Protein AF-A0A6P4EQQ3-F1 (afdb_monomer_lite)

InterPro domains:
  IPR023247 Dynein-f, intermediate chain IC97/Dnai7-like [PTHR20929] (4-125)

Structure (mmCIF, N/CA/C/O backbone):
data_AF-A0A6P4EQQ3-F1
#
_entry.id   AF-A0A6P4EQQ3-F1
#
loop_
_atom_site.group_PDB
_atom_site.id
_atom_site.type_symbol
_atom_site.label_atom_id
_atom_site.label_alt_id
_atom_site.label_comp_id
_atom_site.label_asym_id
_atom_site.label_entity_id
_atom_site.label_seq_id
_atom_site.pdbx_PDB_ins_code
_atom_site.Cartn_x
_atom_site.Cartn_y
_atom_site.Cartn_z
_atom_site.occupancy
_atom_site.B_iso_or_equiv
_atom_site.auth_seq_id
_atom_site.auth_comp_id
_atom_site.auth_asym_id
_atom_site.auth_atom_id
_atom_site.pdbx_PDB_model_num
ATOM 1 N N . MET A 1 1 ? 20.642 38.351 -2.306 1.00 44.59 1 MET A N 1
ATOM 2 C CA . MET A 1 1 ? 19.481 38.546 -1.403 1.00 44.59 1 MET A CA 1
ATOM 3 C C . MET A 1 1 ? 18.113 38.360 -2.085 1.00 44.59 1 MET A C 1
ATOM 5 O O . MET A 1 1 ? 17.183 37.974 -1.400 1.00 44.59 1 MET A O 1
ATOM 9 N N . LYS A 1 2 ? 17.963 38.552 -3.413 1.00 39.34 2 LYS A N 1
ATOM 10 C CA . LYS A 1 2 ? 16.706 38.240 -4.141 1.00 39.34 2 LYS A CA 1
ATOM 11 C C . LYS A 1 2 ? 16.476 36.742 -4.425 1.00 39.34 2 LYS A C 1
ATOM 13 O O . LYS A 1 2 ? 15.339 36.311 -4.529 1.00 39.34 2 LYS A O 1
ATOM 18 N N . GLN A 1 3 ? 17.539 35.941 -4.502 1.00 42.25 3 GLN A N 1
ATOM 19 C CA . GLN A 1 3 ? 17.451 34.509 -4.833 1.00 42.25 3 GLN A CA 1
ATOM 20 C C . GLN A 1 3 ? 16.919 33.651 -3.670 1.00 42.25 3 GLN A C 1
ATOM 22 O O . GLN A 1 3 ? 16.210 32.677 -3.885 1.00 42.25 3 GLN A O 1
ATOM 27 N N . THR A 1 4 ? 17.179 34.063 -2.427 1.00 43.06 4 THR A N 1
ATOM 28 C CA . THR A 1 4 ? 16.715 33.373 -1.213 1.00 43.06 4 THR A CA 1
ATOM 29 C C . THR A 1 4 ? 15.229 33.599 -0.911 1.00 43.06 4 THR A C 1
ATOM 31 O O . THR A 1 4 ? 14.605 32.749 -0.286 1.00 43.06 4 THR A O 1
ATOM 34 N N . LEU A 1 5 ? 14.648 34.715 -1.370 1.00 46.34 5 LEU A N 1
ATOM 35 C CA . LEU A 1 5 ? 13.217 35.023 -1.223 1.00 46.34 5 LEU A CA 1
ATOM 36 C C . LEU A 1 5 ? 12.342 34.239 -2.214 1.00 46.34 5 LEU A C 1
ATOM 38 O O . LEU A 1 5 ? 11.233 33.841 -1.870 1.00 46.34 5 LEU A O 1
ATOM 42 N N . ASN A 1 6 ? 12.855 33.958 -3.416 1.00 43.59 6 ASN A N 1
ATOM 43 C CA . ASN A 1 6 ? 12.130 33.145 -4.394 1.00 43.59 6 ASN A CA 1
ATOM 44 C C . ASN A 1 6 ? 12.040 31.677 -3.951 1.00 43.59 6 ASN A C 1
ATOM 46 O O . ASN A 1 6 ? 10.986 31.073 -4.103 1.00 43.59 6 ASN A O 1
ATOM 50 N N . ASN A 1 7 ? 13.086 31.127 -3.325 1.00 47.88 7 ASN A N 1
ATOM 51 C CA . ASN A 1 7 ? 13.068 29.743 -2.834 1.00 47.88 7 ASN A CA 1
ATOM 52 C C . ASN A 1 7 ? 12.131 29.534 -1.635 1.00 47.88 7 ASN A C 1
ATOM 54 O O . ASN A 1 7 ? 11.514 28.478 -1.524 1.00 47.88 7 ASN A O 1
ATOM 58 N N . THR A 1 8 ? 11.983 30.520 -0.745 1.00 49.94 8 THR A N 1
ATOM 59 C CA . THR A 1 8 ? 11.060 30.412 0.398 1.00 49.94 8 THR A CA 1
ATOM 60 C C . THR A 1 8 ? 9.600 30.570 -0.011 1.00 49.94 8 THR A C 1
ATOM 62 O O . THR A 1 8 ? 8.748 29.887 0.551 1.00 49.94 8 THR A O 1
ATOM 65 N N . ALA A 1 9 ? 9.301 31.406 -1.010 1.00 52.91 9 ALA A N 1
ATOM 66 C CA . ALA A 1 9 ? 7.968 31.470 -1.602 1.00 52.91 9 ALA A CA 1
ATOM 67 C C . ALA A 1 9 ? 7.631 30.166 -2.341 1.00 52.91 9 ALA A C 1
ATOM 69 O O . ALA A 1 9 ? 6.586 29.580 -2.082 1.00 52.91 9 ALA A O 1
ATOM 70 N N . HIS A 1 10 ? 8.541 29.661 -3.181 1.00 50.78 10 HIS A N 1
ATOM 71 C CA . HIS A 1 10 ? 8.327 28.427 -3.944 1.00 50.78 10 HIS A CA 1
ATOM 72 C C . HIS A 1 10 ? 8.104 27.207 -3.036 1.00 50.78 10 HIS A C 1
ATOM 74 O O . HIS A 1 10 ? 7.209 26.412 -3.300 1.00 50.78 10 HIS A O 1
ATOM 80 N N . CYS A 1 11 ? 8.860 27.101 -1.937 1.00 50.88 11 CYS A N 1
ATOM 81 C CA . CYS A 1 11 ? 8.696 26.051 -0.928 1.00 50.88 11 CYS A CA 1
ATOM 82 C C . CYS A 1 11 ? 7.345 26.150 -0.190 1.00 50.88 11 CYS A C 1
ATOM 84 O O . CYS A 1 11 ? 6.694 25.134 0.025 1.00 50.88 11 CYS A O 1
ATOM 86 N N . ARG A 1 12 ? 6.870 27.369 0.121 1.00 54.94 12 ARG A N 1
ATOM 87 C CA . ARG A 1 12 ? 5.548 27.585 0.743 1.00 54.94 12 ARG A CA 1
ATOM 88 C C . ARG A 1 12 ? 4.382 27.212 -0.177 1.00 54.94 12 ARG A C 1
ATOM 90 O O . ARG A 1 12 ? 3.416 26.623 0.299 1.00 54.94 12 ARG 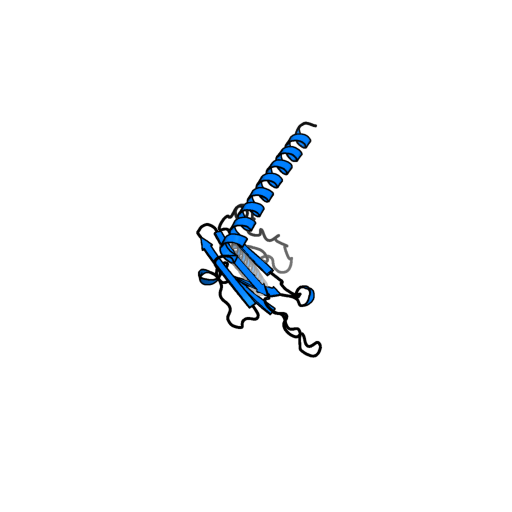A O 1
ATOM 97 N N . PHE A 1 13 ? 4.482 27.519 -1.472 1.00 60.84 13 PHE A N 1
ATOM 98 C CA . PHE A 1 13 ? 3.465 27.128 -2.455 1.00 60.84 13 PHE A CA 1
ATOM 99 C C . PHE A 1 13 ? 3.355 25.607 -2.591 1.00 60.84 13 PHE A C 1
ATOM 101 O O . PHE A 1 13 ? 2.248 25.083 -2.639 1.00 60.84 13 PHE A O 1
ATOM 108 N N . PHE A 1 14 ? 4.480 24.885 -2.606 1.00 67.31 14 PHE A N 1
ATOM 109 C CA . PHE A 1 14 ? 4.443 23.422 -2.670 1.00 67.31 14 PHE A CA 1
ATOM 110 C C . PHE A 1 14 ? 3.792 22.802 -1.430 1.00 67.31 14 PHE A C 1
ATOM 112 O O . PHE A 1 14 ? 2.951 21.923 -1.584 1.00 67.31 14 PHE A O 1
ATOM 119 N N . THR A 1 15 ? 4.068 23.318 -0.228 1.00 79.00 15 THR A N 1
ATOM 120 C CA . THR A 1 15 ? 3.415 22.820 0.995 1.00 79.00 15 THR A CA 1
ATOM 121 C C . THR A 1 15 ? 1.903 23.058 1.032 1.00 79.00 15 THR A C 1
ATOM 123 O O . THR A 1 15 ? 1.177 22.243 1.588 1.00 79.00 15 THR A O 1
ATOM 126 N N . GLU A 1 16 ? 1.403 24.156 0.456 1.00 83.56 16 GLU A N 1
ATOM 127 C CA . GLU A 1 16 ? -0.044 24.422 0.400 1.00 83.56 16 GLU A CA 1
ATOM 128 C C . GLU A 1 16 ? -0.757 23.415 -0.512 1.00 83.56 16 GLU A C 1
ATOM 130 O O . GLU A 1 16 ? -1.769 22.833 -0.125 1.00 83.56 16 GLU A O 1
ATOM 135 N N . VAL A 1 17 ? -0.170 23.139 -1.679 1.00 84.00 17 VAL A N 1
ATOM 136 C CA . VAL A 1 17 ? -0.687 22.144 -2.628 1.00 84.00 17 VAL A CA 1
ATOM 137 C C . VAL A 1 17 ? -0.619 20.728 -2.045 1.00 84.00 17 VAL A C 1
ATOM 139 O O . VAL A 1 17 ? -1.563 19.960 -2.196 1.00 84.00 17 VAL A O 1
ATOM 142 N N . GLU A 1 18 ? 0.463 20.372 -1.349 1.00 83.69 18 GLU A N 1
ATOM 143 C CA . GLU A 1 18 ? 0.588 19.074 -0.670 1.00 83.69 18 GLU A CA 1
ATOM 144 C C . GLU A 1 18 ? -0.512 18.861 0.379 1.00 83.69 18 GLU A C 1
ATOM 146 O O . GLU A 1 18 ? -1.107 17.783 0.436 1.00 83.69 18 GLU A O 1
ATOM 151 N N . LEU A 1 19 ? -0.817 19.891 1.175 1.00 89.56 19 LEU A N 1
ATOM 152 C CA . LEU A 1 19 ? -1.888 19.837 2.171 1.00 89.56 19 LEU A CA 1
ATOM 153 C C . LEU A 1 19 ? -3.267 19.696 1.523 1.00 89.56 19 LEU A C 1
ATOM 155 O O . LEU A 1 19 ? -4.076 18.895 1.988 1.00 89.56 19 LEU A O 1
ATOM 159 N N . GLU A 1 20 ? -3.529 20.429 0.439 1.00 89.56 20 GLU A N 1
ATOM 160 C CA . GLU A 1 20 ? -4.787 20.316 -0.306 1.00 89.56 20 GLU A CA 1
ATOM 161 C C . GLU A 1 20 ? -4.966 18.904 -0.888 1.00 89.56 20 GLU A C 1
ATOM 163 O O . GLU A 1 20 ? -6.044 18.311 -0.793 1.00 89.56 20 GLU A O 1
ATOM 168 N N . ILE A 1 21 ? -3.894 18.331 -1.444 1.00 86.81 21 ILE A N 1
ATOM 169 C CA . ILE A 1 21 ? -3.890 16.961 -1.966 1.00 86.81 21 ILE A CA 1
ATOM 170 C C . ILE A 1 21 ? -4.172 15.950 -0.847 1.00 86.81 21 ILE A C 1
ATOM 172 O O . ILE A 1 21 ? -5.013 15.063 -1.030 1.00 86.81 21 ILE A O 1
ATOM 176 N N . ASP A 1 22 ? -3.522 16.073 0.313 1.00 88.88 22 ASP A N 1
ATOM 177 C CA . ASP A 1 22 ? -3.774 15.162 1.435 1.00 88.88 22 ASP A CA 1
ATOM 178 C C . ASP A 1 22 ? -5.209 15.297 1.967 1.00 88.88 22 ASP A C 1
ATOM 180 O O . ASP A 1 22 ? -5.882 14.291 2.203 1.00 88.88 22 ASP A O 1
ATOM 184 N N . GLU A 1 23 ? -5.744 16.516 2.076 1.00 92.25 23 GLU A N 1
ATOM 185 C CA . GLU A 1 23 ? -7.132 16.740 2.493 1.00 92.25 23 GLU A CA 1
ATOM 186 C C . GLU A 1 23 ? -8.136 16.111 1.510 1.00 92.25 23 GLU A C 1
ATOM 188 O O . GLU A 1 23 ? -9.107 15.461 1.924 1.00 92.25 23 GLU A O 1
ATOM 193 N N . LEU A 1 24 ? -7.879 16.223 0.202 1.00 90.38 24 LEU A N 1
ATOM 194 C CA . LEU A 1 24 ? -8.680 15.575 -0.837 1.00 90.38 24 LEU A CA 1
ATOM 195 C C . LEU A 1 24 ? -8.665 14.050 -0.698 1.00 90.38 24 LEU A C 1
ATOM 197 O O . LEU A 1 24 ? -9.738 13.430 -0.711 1.00 90.38 24 LEU A O 1
ATOM 201 N N . PHE A 1 25 ? -7.489 13.442 -0.524 1.00 90.00 25 PHE A N 1
ATOM 202 C CA . PHE A 1 25 ? -7.378 11.998 -0.319 1.00 90.00 25 PHE A CA 1
ATOM 203 C C . PHE A 1 25 ? -8.032 11.552 0.984 1.00 90.00 25 PHE A C 1
ATOM 205 O O . PHE A 1 25 ? -8.757 10.561 0.981 1.00 90.00 25 PHE A O 1
ATOM 212 N N . ASN A 1 26 ? -7.889 12.308 2.071 1.00 91.00 26 ASN A N 1
ATOM 213 C CA . ASN A 1 26 ? -8.565 12.025 3.335 1.00 91.00 26 ASN A CA 1
ATOM 214 C C . ASN A 1 26 ? -10.090 12.036 3.165 1.00 91.00 26 ASN A C 1
ATOM 216 O O . ASN A 1 26 ? -10.780 11.106 3.592 1.00 91.00 26 ASN A O 1
ATOM 220 N N . ARG A 1 27 ? -10.643 13.029 2.460 1.00 92.19 27 ARG A N 1
ATOM 221 C CA . ARG A 1 27 ? -12.085 13.082 2.174 1.00 92.19 27 ARG A CA 1
ATOM 222 C C . ARG A 1 27 ? -12.557 11.891 1.337 1.00 92.19 27 ARG A C 1
ATOM 224 O O . ARG A 1 27 ? -13.652 11.370 1.567 1.00 92.19 27 ARG A O 1
ATOM 231 N N . LEU A 1 28 ? -11.754 11.466 0.362 1.00 89.38 28 LEU A N 1
ATOM 232 C CA . LEU A 1 28 ? -12.035 10.291 -0.465 1.00 89.38 28 LEU A CA 1
ATOM 233 C C . LEU A 1 28 ? -11.967 8.998 0.350 1.00 89.38 28 LEU A C 1
ATOM 235 O O . LEU A 1 28 ? -12.889 8.191 0.259 1.00 89.38 28 LEU A O 1
ATOM 239 N N . THR A 1 29 ? -10.952 8.845 1.201 1.00 90.19 29 THR A N 1
ATOM 240 C CA . THR A 1 29 ? -10.813 7.743 2.158 1.00 90.19 29 THR A CA 1
ATOM 241 C C . THR A 1 29 ? -12.093 7.577 2.976 1.00 90.19 29 THR A C 1
ATOM 243 O O . THR A 1 29 ? -12.704 6.512 2.935 1.00 90.19 29 THR A O 1
ATOM 246 N N . TYR A 1 30 ? -12.591 8.635 3.624 1.00 90.69 30 TYR A N 1
ATOM 247 C CA . TYR A 1 30 ? -13.835 8.549 4.401 1.00 90.69 30 TYR A CA 1
ATOM 248 C C . TYR A 1 30 ? -15.059 8.180 3.557 1.00 90.69 30 TYR A C 1
ATOM 250 O O . TYR A 1 30 ? -15.949 7.467 4.024 1.00 90.69 30 TYR A O 1
ATOM 258 N N . ARG A 1 31 ? -15.125 8.645 2.305 1.00 90.19 31 ARG A N 1
ATOM 259 C CA . ARG A 1 31 ? -16.223 8.297 1.396 1.00 90.19 31 ARG A CA 1
ATOM 260 C C . ARG A 1 31 ? -16.197 6.813 1.030 1.00 90.19 31 ARG A C 1
ATOM 262 O O . ARG A 1 31 ? -17.250 6.182 1.070 1.00 90.19 31 ARG A O 1
ATOM 269 N N . VAL A 1 32 ? -15.023 6.270 0.709 1.00 87.88 32 VAL A N 1
ATOM 270 C CA . VAL A 1 32 ? -14.845 4.846 0.387 1.00 87.88 32 VAL A CA 1
ATOM 271 C C . VAL A 1 32 ? -15.121 3.983 1.617 1.00 87.88 32 VAL A C 1
ATOM 273 O O . VAL A 1 32 ? -15.902 3.039 1.526 1.00 87.88 32 VAL A O 1
ATOM 276 N N . LEU A 1 33 ? -14.600 4.366 2.788 1.00 86.81 33 LEU A N 1
ATOM 277 C CA . LEU A 1 33 ? -14.866 3.676 4.054 1.00 86.81 33 LEU A CA 1
ATOM 278 C C . LEU A 1 33 ? -16.354 3.647 4.412 1.00 86.81 33 LEU A C 1
ATOM 280 O O . LEU A 1 33 ? -16.818 2.669 4.983 1.00 86.81 33 LEU A O 1
ATOM 284 N N . LYS A 1 34 ? -17.127 4.686 4.071 1.00 86.50 34 LYS A N 1
ATOM 285 C CA . LYS A 1 34 ? -18.583 4.701 4.288 1.00 86.50 34 LYS A CA 1
ATOM 286 C C . LYS A 1 34 ? -19.327 3.737 3.356 1.00 86.50 34 LYS A C 1
ATOM 288 O O . LYS A 1 34 ? -20.409 3.266 3.695 1.00 86.50 34 LYS A O 1
ATOM 293 N N . MET A 1 35 ? -18.770 3.441 2.186 1.00 85.50 35 MET A N 1
ATOM 294 C CA . MET A 1 35 ? -19.364 2.570 1.169 1.00 85.50 35 MET A CA 1
ATOM 295 C C . MET A 1 35 ? -18.893 1.114 1.326 1.00 85.50 35 MET A C 1
ATOM 297 O O . MET A 1 35 ? -18.526 0.460 0.349 1.00 85.50 35 MET A O 1
ATOM 301 N N . GLN A 1 36 ? -18.923 0.600 2.564 1.00 79.62 36 GLN A N 1
ATOM 302 C CA . GLN A 1 36 ? -18.410 -0.736 2.901 1.00 79.62 36 GLN A CA 1
ATOM 303 C C . GLN A 1 36 ? -19.032 -1.832 2.031 1.00 79.62 36 GLN A C 1
ATOM 305 O O . GLN A 1 36 ? -18.313 -2.637 1.463 1.00 79.62 36 GLN A O 1
ATOM 310 N N . ASN A 1 37 ? -20.347 -1.798 1.820 1.00 74.19 37 ASN A N 1
ATOM 311 C CA . ASN A 1 37 ? -21.058 -2.825 1.048 1.00 74.19 37 ASN A CA 1
ATOM 312 C C . ASN A 1 37 ? -20.620 -2.950 -0.423 1.00 74.19 37 ASN A C 1
ATOM 314 O O . ASN A 1 37 ? -21.009 -3.909 -1.081 1.00 74.19 37 ASN A O 1
ATOM 318 N N . THR A 1 38 ? -19.898 -1.967 -0.967 1.00 77.25 38 THR A N 1
ATOM 319 C CA . THR A 1 38 ? -19.495 -1.947 -2.381 1.00 77.25 38 THR A CA 1
ATOM 320 C C . THR A 1 38 ? -17.995 -2.126 -2.560 1.00 77.25 38 THR A C 1
ATOM 322 O O . THR A 1 38 ? -17.583 -2.772 -3.517 1.00 77.25 38 THR A O 1
ATOM 325 N N . TYR A 1 39 ? -17.186 -1.548 -1.669 1.00 80.44 39 TYR A N 1
ATOM 326 C CA . TYR A 1 39 ? -15.732 -1.506 -1.840 1.00 80.44 39 TYR A CA 1
ATOM 327 C C . TYR A 1 39 ? -14.961 -2.320 -0.804 1.00 80.44 39 TYR A C 1
ATOM 329 O O . TYR A 1 39 ? -13.751 -2.441 -0.959 1.00 80.44 39 TYR A O 1
ATOM 337 N N . MET A 1 40 ? -15.619 -2.830 0.244 1.00 84.88 40 MET A N 1
ATOM 338 C CA . MET A 1 40 ? -14.972 -3.618 1.291 1.00 84.88 40 MET A CA 1
ATOM 339 C C . MET A 1 40 ? -15.011 -5.104 0.956 1.00 84.88 40 MET A C 1
ATOM 341 O O . MET A 1 40 ? -16.075 -5.661 0.696 1.00 84.88 40 MET A O 1
ATOM 345 N N . ASP A 1 41 ? -13.852 -5.731 1.058 1.00 84.12 41 ASP A N 1
ATOM 346 C CA . ASP A 1 41 ? -13.671 -7.173 1.048 1.00 84.12 41 ASP A CA 1
ATOM 347 C C . ASP A 1 41 ? -13.123 -7.603 2.418 1.00 84.12 41 ASP A C 1
ATOM 349 O O . ASP A 1 41 ? -12.303 -6.907 3.026 1.00 84.12 41 ASP A O 1
ATOM 353 N N . SER A 1 42 ? -13.616 -8.717 2.948 1.00 82.38 42 SER A N 1
ATOM 354 C CA . SER A 1 42 ? -13.154 -9.274 4.221 1.00 82.38 42 SER A CA 1
ATOM 355 C C . SER A 1 42 ? -13.342 -10.781 4.194 1.00 82.38 42 SER A C 1
ATOM 357 O O . SER A 1 42 ? -14.467 -11.273 4.255 1.00 82.38 42 SER A O 1
ATOM 359 N N . GLU A 1 43 ? -12.233 -11.509 4.094 1.00 69.75 43 GLU A N 1
ATOM 360 C CA . GLU A 1 43 ? -12.256 -12.972 3.986 1.00 69.75 43 GLU A CA 1
ATOM 361 C C . GLU A 1 43 ? -12.488 -13.636 5.354 1.00 69.75 43 GLU A C 1
ATOM 363 O O . GLU A 1 43 ? -13.315 -14.534 5.480 1.00 69.75 43 GLU A O 1
ATOM 368 N N . ASP A 1 44 ? -11.828 -13.132 6.402 1.00 69.69 44 ASP A N 1
ATOM 369 C CA . ASP A 1 44 ? -11.758 -13.792 7.715 1.00 69.69 44 ASP A CA 1
ATOM 370 C C . ASP A 1 44 ? -12.349 -12.968 8.875 1.00 69.69 44 ASP A C 1
ATOM 372 O O . ASP A 1 44 ? -12.225 -13.348 10.043 1.00 69.69 44 ASP A O 1
ATOM 376 N N . GLY A 1 45 ? -12.907 -11.780 8.608 1.00 69.44 45 GLY A N 1
ATOM 377 C CA . GLY A 1 45 ? -13.393 -10.847 9.641 1.00 69.44 45 GLY A CA 1
ATOM 378 C C . GLY A 1 45 ? -12.304 -10.265 10.562 1.00 69.44 45 GLY A C 1
ATOM 379 O O . GLY A 1 45 ? -12.586 -9.403 11.392 1.00 69.44 45 GLY A O 1
ATOM 380 N N . LYS A 1 46 ? -11.049 -10.710 10.418 1.00 78.56 46 LYS A N 1
ATOM 381 C CA . LYS A 1 46 ? -9.860 -10.170 11.101 1.00 78.56 46 LYS A CA 1
ATOM 382 C C . LYS A 1 46 ? -9.312 -8.936 10.395 1.00 78.56 46 LYS A C 1
ATOM 384 O O . LYS A 1 46 ? -8.810 -8.022 11.041 1.00 78.56 46 LYS A O 1
ATOM 389 N N . VAL A 1 47 ? -9.411 -8.936 9.071 1.00 85.00 47 VAL A N 1
ATOM 390 C CA . VAL A 1 47 ? -8.864 -7.926 8.172 1.00 85.00 47 VAL A CA 1
ATOM 391 C C . VAL A 1 47 ? -9.975 -7.464 7.242 1.00 85.00 47 VAL A C 1
ATOM 393 O O . VAL A 1 47 ? -10.799 -8.271 6.806 1.00 85.00 47 VAL A O 1
ATOM 396 N N . ALA A 1 48 ? -9.994 -6.173 6.945 1.00 88.25 48 ALA A N 1
ATOM 397 C CA . ALA A 1 48 ? -10.810 -5.597 5.893 1.00 88.25 48 ALA A CA 1
ATOM 398 C C . ALA A 1 48 ? -9.916 -4.856 4.904 1.00 88.25 48 ALA A C 1
ATOM 400 O O . ALA A 1 48 ? -9.023 -4.107 5.304 1.00 88.25 48 ALA A O 1
ATOM 401 N N . THR A 1 49 ? -10.194 -5.043 3.620 1.00 89.38 49 THR A N 1
ATOM 402 C CA . THR A 1 49 ? -9.524 -4.331 2.538 1.00 89.38 49 THR A CA 1
ATOM 403 C C . THR A 1 49 ? -10.564 -3.529 1.774 1.00 89.38 49 THR A C 1
ATOM 405 O O . THR A 1 49 ? -11.638 -4.034 1.461 1.00 89.38 49 THR A O 1
ATOM 408 N N . TRP A 1 50 ? -10.263 -2.270 1.477 1.00 91.44 50 TRP A N 1
ATOM 409 C CA . TRP A 1 50 ? -11.084 -1.417 0.629 1.00 91.44 50 TRP A CA 1
ATOM 410 C C . TRP A 1 50 ? -10.309 -1.046 -0.617 1.00 91.44 50 TRP A C 1
ATOM 412 O O . TRP A 1 50 ? -9.231 -0.469 -0.505 1.00 91.44 50 TRP A O 1
ATOM 422 N N . SER A 1 51 ? -10.885 -1.302 -1.785 1.00 89.94 51 SER A N 1
ATOM 423 C CA . SER A 1 51 ? -10.225 -1.046 -3.064 1.00 89.94 51 SER A CA 1
ATOM 424 C C . SER A 1 51 ? -11.038 -0.089 -3.917 1.00 89.94 51 SER A C 1
ATOM 426 O O . SER A 1 51 ? -12.233 -0.285 -4.134 1.00 89.94 51 SER A O 1
ATOM 428 N N . TYR A 1 52 ? -10.387 0.952 -4.428 1.00 90.31 52 TYR A N 1
ATOM 429 C CA . TYR A 1 52 ? -10.988 1.922 -5.331 1.00 90.31 52 TYR A CA 1
ATOM 430 C C . TYR A 1 52 ? -10.042 2.231 -6.492 1.00 90.31 52 TYR A C 1
ATOM 432 O O . TYR A 1 52 ? -8.889 2.606 -6.297 1.00 90.31 52 TYR A O 1
ATOM 440 N N . LYS A 1 53 ? -10.549 2.109 -7.720 1.00 88.38 53 LYS A N 1
ATOM 441 C CA . LYS A 1 53 ? -9.770 2.273 -8.952 1.00 88.38 53 LYS A CA 1
ATOM 442 C C . LYS A 1 53 ? -10.434 3.305 -9.856 1.00 88.38 53 LYS A C 1
ATOM 444 O O . LYS A 1 53 ? -11.591 3.134 -10.238 1.00 88.38 53 LYS A O 1
ATOM 449 N N . CYS A 1 54 ? -9.715 4.368 -10.211 1.00 84.44 54 CYS A N 1
ATOM 450 C CA . CYS A 1 54 ? -10.205 5.414 -11.106 1.00 84.44 54 CYS A CA 1
ATOM 451 C C . CYS A 1 54 ? -9.041 6.095 -11.830 1.00 84.44 54 CYS A C 1
ATOM 453 O O . CYS A 1 54 ? -8.360 6.920 -11.240 1.00 84.44 54 CYS A O 1
ATOM 455 N N . LYS A 1 55 ? -8.855 5.861 -13.132 1.00 82.88 55 LYS A N 1
ATOM 456 C CA . LYS A 1 55 ? -7.777 6.524 -13.894 1.00 82.88 55 LYS A CA 1
ATOM 457 C C . LYS A 1 55 ? -7.844 8.054 -13.715 1.00 82.88 55 LYS A C 1
ATOM 459 O O . LYS A 1 55 ? -8.919 8.614 -13.952 1.00 82.88 55 LYS A O 1
ATOM 464 N N . PRO A 1 56 ? -6.760 8.736 -13.291 1.00 85.00 56 PRO A N 1
ATOM 465 C CA . PRO A 1 56 ? -5.346 8.313 -13.301 1.00 85.00 56 PRO A CA 1
ATOM 466 C C . PRO A 1 56 ? -4.774 7.793 -11.959 1.00 85.00 56 PRO A C 1
ATOM 468 O O . PRO A 1 56 ? -3.564 7.854 -11.748 1.00 85.00 56 PRO A O 1
ATOM 471 N N . TRP A 1 57 ? -5.606 7.384 -10.998 1.00 87.00 57 TRP A N 1
ATOM 472 C CA . TRP A 1 57 ? -5.143 6.968 -9.672 1.00 87.00 57 TRP A CA 1
ATOM 473 C C . TRP A 1 57 ? -5.921 5.788 -9.082 1.00 87.00 57 TRP A C 1
ATOM 475 O O . TRP A 1 57 ? -7.068 5.484 -9.413 1.00 87.00 57 TRP A O 1
ATOM 485 N N . GLU A 1 58 ? -5.273 5.100 -8.160 1.00 91.31 58 GLU A N 1
ATOM 486 C CA . GLU A 1 58 ? -5.783 3.900 -7.519 1.00 91.31 58 GLU A CA 1
ATOM 487 C C . GLU A 1 58 ? -5.497 4.006 -6.029 1.00 91.31 58 GLU A C 1
ATOM 489 O O . GLU A 1 58 ? -4.462 4.523 -5.611 1.00 91.31 58 GLU A O 1
ATOM 494 N N . MET A 1 59 ? -6.452 3.579 -5.214 1.00 91.81 59 MET A N 1
ATOM 495 C CA . MET A 1 59 ? -6.355 3.659 -3.769 1.00 91.81 59 MET A CA 1
ATOM 496 C C . MET A 1 59 ? -6.810 2.344 -3.173 1.00 91.81 59 MET A C 1
ATOM 498 O O . MET A 1 59 ? -7.938 1.909 -3.405 1.00 91.81 59 MET A O 1
ATOM 502 N N . ASP A 1 60 ? -5.957 1.774 -2.337 1.00 92.00 60 ASP A N 1
ATOM 503 C CA . ASP A 1 60 ? -6.332 0.675 -1.472 1.00 92.00 60 ASP A CA 1
ATOM 504 C C . ASP A 1 60 ? -6.141 1.057 -0.013 1.00 92.00 60 ASP A C 1
ATOM 506 O O . ASP A 1 60 ? -5.257 1.830 0.364 1.00 92.00 60 ASP A O 1
ATOM 510 N N . MET A 1 61 ? -6.978 0.484 0.832 1.00 91.50 61 MET A N 1
ATOM 511 C CA . MET A 1 61 ? -6.864 0.590 2.271 1.00 91.50 61 MET A CA 1
ATOM 512 C C . MET A 1 61 ? -6.937 -0.804 2.848 1.00 91.50 61 MET A C 1
ATOM 514 O O . MET A 1 61 ? -7.734 -1.623 2.412 1.00 91.50 61 MET A O 1
ATOM 518 N N . TRP A 1 62 ? -6.120 -1.052 3.849 1.00 90.81 62 TRP A N 1
ATOM 519 C CA . TRP A 1 62 ? -6.056 -2.309 4.559 1.00 90.81 62 TRP A CA 1
ATOM 520 C C . TRP A 1 62 ? -6.202 -1.998 6.039 1.00 90.81 62 TRP A C 1
ATOM 522 O O . TRP A 1 62 ? -5.541 -1.093 6.545 1.00 90.81 62 TRP A O 1
ATOM 532 N N . GLY A 1 63 ? -7.098 -2.688 6.728 1.00 88.44 63 GLY A N 1
ATOM 533 C CA . GLY A 1 63 ? -7.411 -2.433 8.124 1.00 88.44 63 GLY A CA 1
ATOM 534 C C . GLY A 1 63 ? -7.459 -3.716 8.929 1.00 88.44 63 GLY A C 1
ATOM 535 O O . GLY A 1 63 ? -8.117 -4.680 8.540 1.00 88.44 63 GLY A O 1
ATOM 536 N N . LEU A 1 64 ? -6.809 -3.699 10.088 1.00 86.19 64 LEU A N 1
ATOM 537 C CA . LEU A 1 64 ? -6.901 -4.760 11.075 1.00 86.19 64 LEU A CA 1
ATOM 538 C C . LEU A 1 64 ? -8.116 -4.507 11.978 1.00 86.19 64 LEU A C 1
ATOM 540 O O . LEU A 1 64 ? -8.103 -3.597 12.806 1.00 86.19 64 LEU A O 1
ATOM 544 N N . LEU A 1 65 ? -9.171 -5.306 11.806 1.00 79.75 65 LEU A N 1
ATOM 545 C CA . LEU A 1 65 ? -10.416 -5.196 12.574 1.00 79.75 65 LEU A CA 1
ATOM 546 C C . LEU A 1 65 ? -10.294 -5.811 13.967 1.00 79.75 65 LEU A C 1
ATOM 548 O O . LEU A 1 65 ? -10.922 -5.339 14.912 1.00 79.75 65 LEU A O 1
ATOM 552 N N . ASN A 1 66 ? -9.506 -6.879 14.089 1.00 73.25 66 ASN A N 1
ATOM 553 C CA . ASN A 1 66 ? -9.295 -7.566 15.352 1.00 73.25 66 ASN A CA 1
ATOM 554 C C . ASN A 1 66 ? -7.829 -7.966 15.503 1.00 73.25 66 ASN A C 1
ATOM 556 O O . ASN A 1 66 ? -7.189 -8.395 14.541 1.00 73.25 66 ASN A O 1
ATOM 560 N N . VAL A 1 67 ? -7.303 -7.840 16.718 1.00 64.56 67 VAL A N 1
ATOM 561 C CA . VAL A 1 67 ? -5.906 -8.160 17.005 1.00 64.56 67 VAL A CA 1
ATOM 562 C C . VAL A 1 67 ? -5.738 -9.678 16.943 1.00 64.56 67 VAL A C 1
ATOM 564 O O . VAL A 1 67 ? -6.419 -10.400 17.678 1.00 64.56 67 VAL A O 1
ATOM 567 N N . PRO A 1 68 ? -4.849 -10.208 16.092 1.00 62.62 68 PRO A N 1
ATOM 568 C CA . PRO A 1 68 ? -4.522 -11.621 16.140 1.00 62.62 68 PRO A CA 1
ATOM 569 C C . PRO A 1 68 ? -3.834 -11.916 17.477 1.00 62.62 68 PRO A C 1
ATOM 571 O O . PRO A 1 68 ? -2.955 -11.173 17.904 1.00 62.62 68 PRO A O 1
ATOM 574 N N . ILE A 1 69 ? -4.207 -13.012 18.140 1.00 64.12 69 ILE A N 1
ATOM 575 C CA . ILE A 1 69 ? -3.494 -13.478 19.336 1.00 64.12 69 ILE A CA 1
ATOM 576 C C . ILE A 1 69 ? -2.046 -13.780 18.926 1.00 64.12 69 ILE A C 1
ATOM 578 O O . ILE A 1 69 ? -1.799 -14.671 18.112 1.00 64.12 69 ILE A O 1
ATOM 582 N N . ILE A 1 70 ? -1.096 -13.011 19.460 1.00 64.69 70 ILE A N 1
ATOM 583 C CA . ILE A 1 70 ? 0.327 -13.147 19.142 1.00 64.69 70 ILE A CA 1
ATOM 584 C C . ILE A 1 70 ? 0.939 -14.160 20.108 1.00 64.69 70 ILE A C 1
ATOM 586 O O . ILE A 1 70 ? 1.022 -13.912 21.307 1.00 64.69 70 ILE A O 1
ATOM 590 N N . PHE A 1 71 ? 1.402 -15.290 19.582 1.00 64.38 71 PHE A N 1
ATOM 591 C CA . PHE A 1 71 ? 2.202 -16.244 20.345 1.00 64.38 71 PHE A CA 1
ATOM 592 C C . PHE A 1 71 ? 3.687 -15.917 20.172 1.00 64.38 71 PHE A C 1
ATOM 594 O O . PHE A 1 71 ? 4.191 -15.845 19.049 1.00 64.38 71 PHE A O 1
ATOM 601 N N . GLU A 1 72 ? 4.398 -15.706 21.278 1.00 63.97 72 GLU A N 1
ATOM 602 C CA . GLU A 1 72 ? 5.834 -15.390 21.267 1.00 63.97 72 GLU A CA 1
ATOM 603 C C . GLU A 1 72 ? 6.704 -16.593 20.871 1.00 63.97 72 GLU A C 1
ATOM 605 O O . GLU A 1 72 ? 7.838 -16.416 20.437 1.00 63.97 72 GLU A O 1
ATOM 610 N N . GLN A 1 73 ? 6.168 -17.812 20.990 1.00 66.44 73 GLN A N 1
ATOM 611 C CA . GLN A 1 73 ? 6.877 -19.071 20.740 1.00 66.44 73 GLN A CA 1
ATOM 612 C C . GLN A 1 73 ? 6.818 -19.543 19.275 1.00 66.44 73 GLN A C 1
ATOM 614 O O . GLN A 1 73 ? 7.435 -20.551 18.940 1.00 66.44 73 GLN A O 1
ATOM 619 N N . LEU A 1 74 ? 6.068 -18.852 18.411 1.00 59.34 74 LEU A N 1
ATOM 620 C CA . LEU A 1 74 ? 5.958 -19.146 16.979 1.00 59.34 74 LEU A CA 1
ATOM 621 C C . LEU A 1 74 ? 6.866 -18.205 16.172 1.00 59.34 74 LEU A C 1
ATOM 623 O O . LEU A 1 74 ? 6.971 -17.013 16.489 1.00 59.34 74 LEU A O 1
ATOM 627 N N . GLU A 1 75 ? 7.507 -18.740 15.124 1.00 59.41 75 GLU A N 1
ATOM 628 C CA . GLU A 1 75 ? 8.285 -17.945 14.164 1.00 59.41 75 GLU A CA 1
ATOM 629 C C . GLU A 1 75 ? 7.460 -16.749 13.686 1.00 59.41 75 GLU A C 1
ATOM 631 O O . GLU A 1 75 ? 6.256 -16.866 13.470 1.00 59.41 75 GLU A O 1
ATOM 636 N N . LEU A 1 76 ? 8.114 -15.585 13.624 1.00 56.34 76 LEU A N 1
ATOM 637 C CA . LEU A 1 76 ? 7.518 -14.256 13.499 1.00 56.34 76 LEU A CA 1
ATOM 638 C C . LEU A 1 76 ? 6.242 -14.241 12.625 1.00 56.34 76 LEU A C 1
ATOM 640 O O . LEU A 1 76 ? 6.383 -14.242 11.406 1.00 56.34 76 LEU A O 1
ATOM 644 N N . PRO A 1 77 ? 5.012 -14.140 13.185 1.00 60.06 77 PRO A N 1
ATOM 645 C CA . PRO A 1 77 ? 3.848 -13.807 12.379 1.00 60.06 77 PRO A CA 1
ATOM 646 C C . PRO A 1 77 ? 4.046 -12.417 11.781 1.00 60.06 77 PRO A C 1
ATOM 648 O O . PRO A 1 77 ? 3.898 -11.402 12.463 1.00 60.06 77 PRO A O 1
ATOM 651 N N . VAL A 1 78 ? 4.451 -12.397 10.516 1.00 67.38 78 VAL A N 1
ATOM 652 C CA . VAL A 1 78 ? 4.411 -11.234 9.639 1.00 67.38 78 VAL A CA 1
ATOM 653 C C . VAL A 1 78 ? 3.070 -11.310 8.934 1.00 67.38 78 VAL A C 1
ATOM 655 O O . VAL A 1 78 ? 2.749 -12.321 8.310 1.00 67.38 78 VAL A O 1
ATOM 658 N N . MET A 1 79 ? 2.258 -10.271 9.084 1.00 77.12 79 MET A N 1
ATOM 659 C CA . MET A 1 79 ? 0.993 -10.198 8.366 1.00 77.12 79 MET A CA 1
ATOM 660 C C . MET A 1 79 ? 1.260 -9.622 6.980 1.00 77.12 79 MET A C 1
ATOM 662 O O . MET A 1 79 ? 1.970 -8.625 6.860 1.00 77.12 79 MET A O 1
ATOM 666 N N . LEU A 1 80 ? 0.711 -10.250 5.948 1.00 83.94 80 LEU A N 1
ATOM 667 C CA . LEU A 1 80 ? 0.781 -9.734 4.589 1.00 83.94 80 LEU A CA 1
ATOM 668 C C . LEU A 1 80 ? -0.449 -8.857 4.335 1.00 83.94 80 LEU A C 1
ATOM 670 O O . LEU A 1 80 ? -1.581 -9.300 4.529 1.00 83.94 80 LEU A O 1
ATOM 674 N N . ALA A 1 81 ? -0.224 -7.613 3.928 1.00 86.38 81 ALA A N 1
ATOM 675 C CA . ALA A 1 81 ? -1.260 -6.750 3.386 1.00 86.38 81 ALA A CA 1
ATOM 676 C C . ALA A 1 81 ? -1.162 -6.750 1.864 1.00 86.38 81 ALA A C 1
ATOM 678 O O . ALA A 1 81 ? -0.181 -6.263 1.300 1.00 86.38 81 ALA A O 1
ATOM 679 N N . GLU A 1 82 ? -2.189 -7.293 1.221 1.00 87.56 82 GLU A N 1
ATOM 680 C CA . GLU A 1 82 ? -2.332 -7.302 -0.230 1.00 87.56 82 GLU A CA 1
ATOM 681 C C . GLU A 1 82 ? -3.241 -6.150 -0.667 1.00 87.56 82 GLU A C 1
ATOM 683 O O . GLU A 1 82 ? -4.400 -6.047 -0.250 1.00 87.56 82 GLU A O 1
ATOM 688 N N . PHE A 1 83 ? -2.715 -5.276 -1.521 1.00 89.50 83 PHE A N 1
ATOM 689 C CA . PHE A 1 83 ? -3.425 -4.127 -2.068 1.00 89.50 83 PHE A CA 1
ATOM 690 C C . PHE A 1 83 ? -3.781 -4.403 -3.536 1.00 89.50 83 PHE A C 1
ATOM 692 O O . PHE A 1 83 ? -2.980 -4.181 -4.445 1.00 89.50 83 PHE A O 1
ATOM 699 N N . LYS A 1 84 ? -4.989 -4.940 -3.763 1.00 86.12 84 LYS A N 1
ATOM 700 C CA . LYS A 1 84 ? -5.426 -5.483 -5.064 1.00 86.12 84 LYS A CA 1
ATOM 701 C C . LYS A 1 84 ? -5.523 -4.434 -6.179 1.00 86.12 84 LYS A C 1
ATOM 703 O O . LYS A 1 84 ? -5.250 -4.775 -7.328 1.00 86.12 84 LYS A O 1
ATOM 708 N N . ALA A 1 85 ? -5.944 -3.197 -5.895 1.00 85.75 85 ALA A N 1
ATOM 709 C CA . ALA A 1 85 ? -6.065 -2.179 -6.939 1.00 85.75 85 ALA A CA 1
ATOM 710 C C . ALA A 1 85 ? -4.683 -1.694 -7.383 1.00 85.75 85 ALA A C 1
ATOM 712 O O . ALA A 1 85 ? -4.402 -1.740 -8.572 1.00 85.75 85 ALA A O 1
ATOM 713 N N . THR A 1 86 ? -3.840 -1.318 -6.419 1.00 85.50 86 THR A N 1
ATOM 714 C CA . THR A 1 86 ? -2.497 -0.752 -6.612 1.00 85.50 86 THR A CA 1
ATOM 715 C C . THR A 1 86 ? -1.431 -1.799 -6.958 1.00 85.50 86 THR A C 1
ATOM 717 O O . THR A 1 86 ? -0.353 -1.436 -7.422 1.00 85.50 86 THR A O 1
ATOM 720 N N . GLY A 1 87 ? -1.707 -3.091 -6.745 1.00 85.38 87 GLY A N 1
ATOM 721 C CA . GLY A 1 87 ? -0.787 -4.193 -7.047 1.00 85.38 87 GLY A CA 1
ATOM 722 C C . GLY A 1 87 ? 0.413 -4.281 -6.100 1.00 85.38 87 GLY A C 1
ATOM 723 O O . GLY A 1 87 ? 1.453 -4.814 -6.481 1.00 85.38 87 GLY A O 1
ATOM 724 N N . VAL A 1 88 ? 0.294 -3.727 -4.890 1.00 87.25 88 VAL A N 1
ATOM 725 C CA . VAL A 1 88 ? 1.375 -3.689 -3.896 1.00 87.25 88 VAL A CA 1
ATOM 726 C C . VAL A 1 88 ? 1.126 -4.731 -2.811 1.00 87.25 88 VAL A C 1
ATOM 728 O O . VAL A 1 88 ? 0.012 -4.878 -2.314 1.00 87.25 88 VAL A O 1
ATOM 731 N N . GLU A 1 89 ? 2.186 -5.411 -2.388 1.00 89.62 89 GLU A N 1
ATOM 732 C CA . GLU A 1 89 ? 2.172 -6.301 -1.229 1.00 89.62 89 GLU A CA 1
ATOM 733 C C . GLU A 1 89 ? 3.122 -5.762 -0.163 1.00 89.62 89 GLU A C 1
ATOM 735 O O . GLU A 1 89 ? 4.272 -5.415 -0.447 1.00 89.62 89 GLU A O 1
ATOM 740 N N . VAL A 1 90 ? 2.645 -5.674 1.078 1.00 87.69 90 VAL A N 1
ATOM 741 C CA . VAL A 1 90 ? 3.433 -5.156 2.199 1.00 87.69 90 VAL A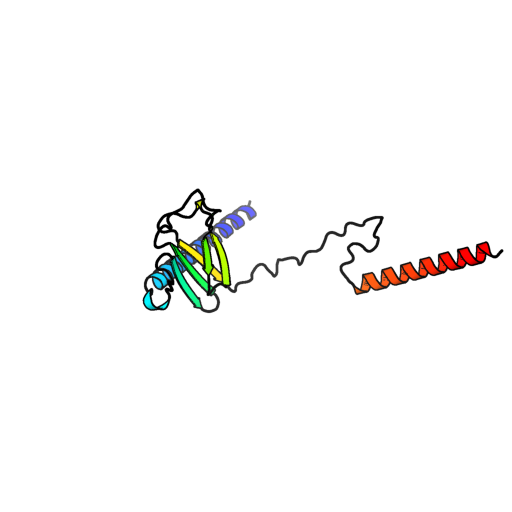 CA 1
ATOM 742 C C . VAL A 1 90 ? 3.453 -6.161 3.335 1.00 87.69 90 VAL A C 1
ATOM 744 O O . VAL A 1 90 ? 2.421 -6.577 3.855 1.00 87.69 90 VAL A O 1
ATOM 747 N N . GLN A 1 91 ? 4.660 -6.505 3.769 1.00 86.75 91 GLN A N 1
ATOM 748 C CA . GLN A 1 91 ? 4.887 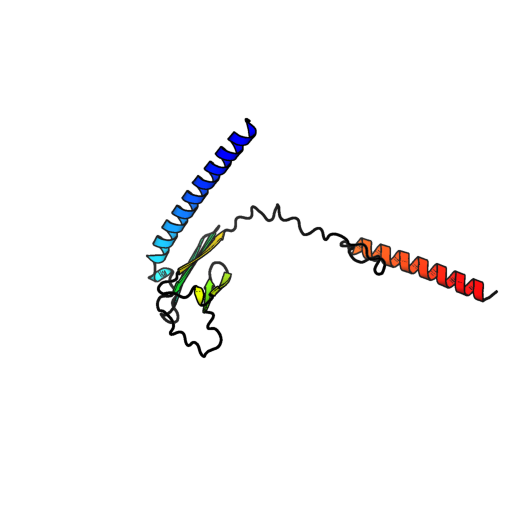-7.264 4.990 1.00 86.75 91 GLN A CA 1
ATOM 749 C C . GLN A 1 91 ? 4.826 -6.332 6.201 1.00 86.75 91 GLN A C 1
ATOM 751 O O . GLN A 1 91 ? 5.659 -5.438 6.354 1.00 86.75 91 GLN A O 1
ATOM 756 N N . ILE A 1 92 ? 3.842 -6.541 7.076 1.00 83.69 92 ILE A N 1
ATOM 757 C CA . ILE A 1 92 ? 3.646 -5.721 8.270 1.00 83.69 92 ILE A CA 1
ATOM 758 C C . ILE A 1 92 ? 4.473 -6.299 9.426 1.00 83.69 92 ILE A C 1
ATOM 760 O O . ILE A 1 92 ? 4.213 -7.424 9.874 1.00 83.69 92 ILE A O 1
ATOM 764 N N . PRO A 1 93 ? 5.444 -5.538 9.963 1.00 78.88 93 PRO A N 1
ATOM 765 C CA . PRO A 1 93 ? 6.220 -5.975 11.110 1.00 78.88 93 PRO A CA 1
ATOM 766 C C . PRO A 1 93 ? 5.369 -5.971 12.385 1.00 78.88 93 PRO A C 1
ATOM 768 O O . PRO A 1 93 ? 4.542 -5.083 12.608 1.00 78.88 93 PRO A O 1
ATOM 771 N N . LYS A 1 94 ? 5.644 -6.917 13.292 1.00 75.38 94 LYS A N 1
ATOM 772 C CA . LYS A 1 94 ? 4.942 -7.040 14.583 1.00 75.38 94 LYS A CA 1
ATOM 773 C C . LYS A 1 94 ? 4.933 -5.761 15.419 1.00 75.38 94 LYS A C 1
ATOM 775 O O . LYS A 1 94 ? 3.977 -5.521 16.140 1.00 75.38 94 LYS A O 1
ATOM 780 N N . SER A 1 95 ? 5.981 -4.942 15.329 1.00 77.12 95 SER A N 1
ATOM 781 C CA . SER A 1 95 ? 6.084 -3.676 16.069 1.00 77.12 95 SER A CA 1
ATOM 782 C C . SER A 1 95 ? 4.965 -2.684 15.734 1.00 77.12 95 SER A C 1
ATOM 784 O O . SER A 1 95 ? 4.666 -1.799 16.538 1.00 77.12 95 SER A O 1
ATOM 786 N N . VAL A 1 96 ? 4.356 -2.832 14.555 1.00 76.56 96 VAL A N 1
ATOM 787 C CA . VAL A 1 96 ? 3.296 -1.961 14.046 1.00 76.56 96 VAL A CA 1
ATOM 788 C C . VAL A 1 96 ? 1.914 -2.584 14.247 1.00 76.56 96 VAL A C 1
ATOM 790 O O . VAL A 1 96 ? 0.941 -1.841 14.261 1.00 76.56 96 VAL A O 1
ATOM 793 N N . LEU A 1 97 ? 1.810 -3.901 14.475 1.00 74.50 97 LEU A N 1
ATOM 794 C CA . LEU A 1 97 ? 0.545 -4.595 14.739 1.00 74.50 97 LEU A CA 1
ATOM 795 C C . LEU A 1 97 ? -0.015 -4.192 16.112 1.00 74.50 97 LEU A C 1
ATOM 797 O O . LEU A 1 97 ? 0.349 -4.741 17.149 1.00 74.50 97 LEU A O 1
ATOM 801 N N . LYS A 1 98 ? -0.907 -3.206 16.095 1.00 72.94 98 LYS A N 1
ATOM 802 C CA . LYS A 1 98 ? -1.695 -2.715 17.226 1.00 72.94 98 LYS A CA 1
ATOM 803 C C . LYS A 1 98 ? -3.176 -2.744 16.853 1.00 72.94 98 LYS A C 1
ATOM 805 O O . LYS A 1 98 ? -3.528 -2.917 15.685 1.00 72.94 98 LYS A O 1
ATOM 810 N N . ASP A 1 99 ? -4.036 -2.547 17.838 1.00 68.81 99 ASP A N 1
ATOM 811 C CA . ASP A 1 99 ? -5.476 -2.418 17.643 1.00 68.81 99 ASP A CA 1
ATOM 812 C C . ASP A 1 99 ? -5.781 -1.315 16.616 1.00 68.81 99 ASP A C 1
ATOM 814 O O . ASP A 1 99 ? -5.225 -0.215 16.683 1.00 68.81 99 ASP A O 1
ATOM 818 N N . CYS A 1 100 ? -6.673 -1.620 15.668 1.00 72.50 100 CYS A N 1
ATOM 819 C CA . CYS A 1 100 ? -7.181 -0.686 14.658 1.00 72.50 100 CYS A CA 1
ATOM 820 C C . CYS A 1 100 ? -6.116 -0.079 13.724 1.00 72.50 100 CYS A C 1
ATOM 822 O O . CYS A 1 100 ? -6.263 1.056 13.268 1.00 72.50 100 CYS A O 1
ATOM 824 N N . VAL A 1 101 ? -5.045 -0.813 13.412 1.00 85.00 101 VAL A N 1
ATOM 825 C CA . VAL A 1 101 ? -4.080 -0.374 12.392 1.00 85.00 101 VAL A CA 1
ATOM 826 C C . VAL A 1 101 ? -4.748 -0.320 11.026 1.00 85.00 101 VAL A C 1
ATOM 828 O O . VAL A 1 101 ? -5.325 -1.304 10.568 1.00 85.00 101 VAL A O 1
ATOM 831 N N . THR A 1 102 ? -4.601 0.819 10.355 1.00 87.69 102 THR A N 1
ATOM 832 C CA . THR A 1 102 ? -5.024 1.013 8.969 1.00 87.69 102 THR A CA 1
ATOM 833 C C . THR A 1 102 ? -3.857 1.503 8.128 1.00 87.69 102 THR A C 1
ATOM 835 O O . THR A 1 102 ? -3.198 2.478 8.489 1.00 87.69 102 THR A O 1
ATOM 838 N N . ILE A 1 103 ? -3.627 0.858 6.993 1.00 89.88 103 ILE A N 1
ATOM 839 C CA . ILE A 1 103 ? -2.607 1.217 6.012 1.00 89.88 103 ILE A CA 1
ATOM 840 C C . ILE A 1 103 ? -3.322 1.668 4.742 1.00 89.88 103 ILE A C 1
ATOM 842 O O . ILE A 1 103 ? -4.276 1.031 4.303 1.00 89.88 103 ILE A O 1
ATOM 846 N N . ARG A 1 104 ? -2.863 2.774 4.154 1.00 91.50 104 ARG A N 1
ATOM 847 C CA . ARG A 1 104 ? -3.385 3.325 2.901 1.00 91.50 104 ARG A CA 1
ATOM 848 C C . ARG A 1 104 ? -2.290 3.291 1.842 1.00 91.50 104 ARG A C 1
ATOM 850 O O . ARG A 1 104 ? -1.208 3.825 2.073 1.00 91.50 104 ARG A O 1
ATOM 857 N N . SER A 1 105 ? -2.602 2.704 0.695 1.00 90.69 105 SER A N 1
ATOM 858 C CA . SER A 1 105 ? -1.785 2.714 -0.515 1.00 90.69 105 SER A CA 1
ATOM 859 C C . SER A 1 105 ? -2.452 3.617 -1.550 1.00 90.69 105 SER A C 1
ATOM 861 O O . SER A 1 105 ? -3.659 3.514 -1.776 1.00 90.69 105 SER A O 1
ATOM 863 N N . ILE A 1 106 ? -1.683 4.522 -2.155 1.00 90.44 106 ILE A N 1
ATOM 864 C CA . ILE A 1 106 ? -2.134 5.382 -3.252 1.00 90.44 106 ILE A CA 1
ATOM 865 C C . ILE A 1 106 ? -1.135 5.213 -4.388 1.00 90.44 106 ILE A C 1
ATOM 867 O O . ILE A 1 106 ? 0.053 5.483 -4.217 1.00 90.44 106 ILE A O 1
ATOM 871 N N . HIS A 1 107 ? -1.632 4.785 -5.541 1.00 88.94 107 HIS A N 1
ATOM 872 C CA . HIS A 1 107 ? -0.877 4.737 -6.780 1.00 88.94 107 HIS A CA 1
ATOM 873 C C . HIS A 1 107 ? -1.400 5.819 -7.720 1.00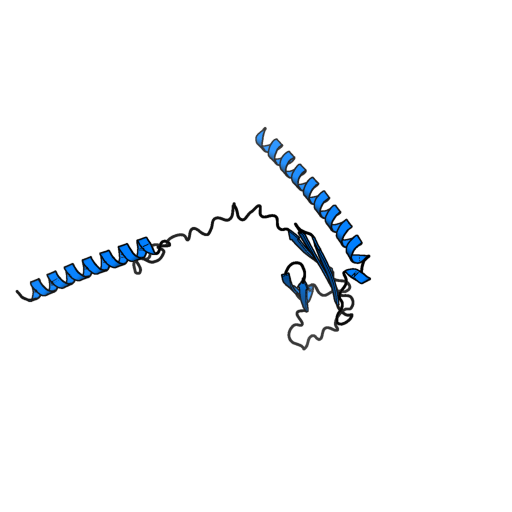 88.94 107 HIS A C 1
ATOM 875 O O . HIS A 1 107 ? -2.608 5.953 -7.916 1.00 88.94 107 HIS A O 1
ATOM 881 N N . THR A 1 108 ? -0.502 6.613 -8.286 1.00 85.12 108 THR A N 1
ATOM 882 C CA . THR A 1 108 ? -0.830 7.619 -9.293 1.00 85.12 108 THR A CA 1
ATOM 883 C C . THR A 1 108 ? -0.024 7.328 -10.548 1.00 85.12 108 THR A C 1
ATOM 885 O O . THR A 1 108 ? 1.184 7.119 -10.475 1.00 85.12 108 THR A O 1
ATOM 888 N N . ASP A 1 109 ? -0.669 7.399 -11.712 1.00 79.75 109 ASP A N 1
ATOM 889 C CA . ASP A 1 109 ? -0.024 7.217 -13.023 1.00 79.75 109 ASP A CA 1
ATOM 890 C C . ASP A 1 109 ? 0.869 8.422 -13.414 1.00 79.75 109 ASP A C 1
ATOM 892 O O . ASP A 1 109 ? 1.149 8.669 -14.588 1.00 79.75 109 ASP A O 1
ATOM 896 N N . PHE A 1 110 ? 1.263 9.247 -12.442 1.00 78.12 110 PHE A N 1
ATOM 897 C CA . PHE A 1 110 ? 1.948 10.509 -12.667 1.00 78.12 110 PHE A CA 1
ATOM 898 C C . PHE A 1 110 ? 3.460 10.340 -12.552 1.00 78.12 110 PHE A C 1
ATOM 900 O O . PHE A 1 110 ? 4.018 10.283 -11.456 1.00 78.12 110 PHE A O 1
ATOM 907 N N . ASP A 1 111 ? 4.124 10.301 -13.703 1.00 67.06 111 ASP A N 1
ATOM 908 C CA . ASP A 1 111 ? 5.561 10.083 -13.789 1.00 67.06 111 ASP A CA 1
ATOM 909 C C . ASP A 1 111 ? 6.342 11.377 -14.070 1.00 67.06 111 ASP A C 1
ATOM 911 O O . ASP A 1 111 ? 6.657 11.741 -15.206 1.00 67.06 111 ASP A O 1
ATOM 915 N N . ASN A 1 112 ? 6.685 12.083 -12.995 1.00 66.75 112 ASN A N 1
ATOM 916 C CA . ASN A 1 112 ? 7.518 13.284 -13.071 1.00 66.75 112 ASN A CA 1
ATOM 917 C C . ASN A 1 112 ? 9.019 13.012 -12.932 1.00 66.75 112 ASN A C 1
ATOM 919 O O . ASN A 1 112 ? 9.819 13.941 -13.065 1.00 66.75 112 ASN A O 1
ATOM 923 N N . ILE A 1 113 ? 9.414 11.773 -12.629 1.00 63.41 113 ILE A N 1
ATOM 924 C CA . ILE A 1 113 ? 10.775 11.461 -12.181 1.00 63.41 113 ILE A CA 1
ATOM 925 C C . ILE A 1 113 ? 11.489 10.518 -13.145 1.00 63.41 113 ILE A C 1
ATOM 927 O O . ILE A 1 113 ? 12.702 10.647 -13.261 1.00 63.41 113 ILE A O 1
ATOM 931 N N . SER A 1 114 ? 10.809 9.661 -13.915 1.00 61.81 114 SER A N 1
ATOM 932 C CA . SER A 1 114 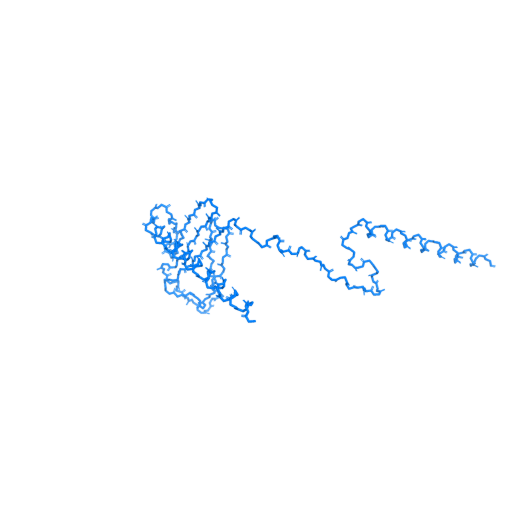? 11.498 8.794 -14.889 1.00 61.81 114 SER A CA 1
ATOM 933 C C . SER A 1 114 ? 12.238 9.582 -15.962 1.00 61.81 114 SER A C 1
ATOM 935 O O . SER A 1 114 ? 13.286 9.153 -16.424 1.00 61.81 114 SER A O 1
ATOM 937 N N . GLN A 1 115 ? 11.764 10.780 -16.304 1.00 59.25 115 GLN A N 1
ATOM 938 C CA . GLN A 1 115 ? 12.487 11.713 -17.178 1.00 59.25 115 GLN A CA 1
ATOM 939 C C . GLN A 1 115 ? 13.799 12.246 -16.561 1.00 59.25 115 GLN A C 1
ATOM 941 O O . GLN A 1 115 ? 14.714 12.619 -17.290 1.00 59.25 115 GLN A O 1
ATOM 946 N N . ASN A 1 116 ? 13.919 12.234 -15.229 1.00 60.75 116 ASN A N 1
ATOM 947 C CA . ASN A 1 116 ? 15.130 12.592 -14.479 1.00 60.75 116 ASN A CA 1
ATOM 948 C C . ASN A 1 116 ? 15.936 11.369 -14.018 1.00 60.75 116 ASN A C 1
ATOM 950 O O . ASN A 1 116 ? 17.074 11.515 -13.561 1.00 60.75 116 ASN A O 1
ATOM 954 N N . ALA A 1 117 ? 15.360 10.170 -14.110 1.00 60.00 117 ALA A N 1
ATOM 955 C CA . ALA A 1 117 ? 16.043 8.927 -13.829 1.00 60.00 117 ALA A CA 1
ATOM 956 C C . ALA A 1 117 ? 17.061 8.700 -14.947 1.00 60.00 117 ALA A C 1
ATOM 958 O O . ALA A 1 117 ? 16.758 8.128 -15.990 1.00 60.00 117 ALA A O 1
ATOM 959 N N . LYS A 1 118 ? 18.291 9.183 -14.732 1.00 57.72 118 LYS A N 1
ATOM 960 C CA . LYS A 1 118 ? 19.451 8.749 -15.506 1.00 57.72 118 LYS A CA 1
ATOM 961 C C . LYS A 1 118 ? 19.466 7.225 -15.458 1.00 57.72 118 LYS A C 1
ATOM 963 O O . LYS A 1 118 ? 19.802 6.652 -14.423 1.00 57.72 118 LYS A O 1
ATOM 968 N N . SER A 1 119 ? 19.083 6.579 -16.555 1.00 56.66 119 SER A N 1
ATOM 969 C CA . SER A 1 119 ? 19.394 5.181 -16.816 1.00 56.66 119 SER A CA 1
ATOM 970 C C . SER A 1 119 ? 20.898 5.026 -16.605 1.00 56.66 119 SER A C 1
ATOM 972 O O . SER A 1 119 ? 21.695 5.551 -17.374 1.00 56.66 119 SER A O 1
ATOM 974 N N . PHE A 1 120 ? 21.228 4.440 -15.462 1.00 49.31 120 PHE A N 1
ATOM 975 C CA . PHE A 1 120 ? 22.536 4.199 -14.872 1.00 49.31 120 PHE A CA 1
ATOM 976 C C . PHE A 1 120 ? 23.710 4.244 -15.876 1.00 49.31 120 PHE A C 1
ATOM 978 O O . PHE A 1 120 ? 23.967 3.274 -16.583 1.00 49.31 120 PHE A O 1
ATOM 985 N N . GLU A 1 121 ? 24.448 5.360 -15.926 1.00 54.72 121 GLU A N 1
ATOM 986 C CA . GLU A 1 121 ? 25.801 5.355 -16.496 1.00 54.72 121 GLU A CA 1
ATOM 987 C C . GLU A 1 121 ? 26.695 4.613 -15.500 1.00 54.72 121 GLU A C 1
ATOM 989 O O . GLU A 1 121 ? 27.118 5.169 -14.485 1.00 54.72 121 GLU A O 1
ATOM 994 N N . THR A 1 122 ? 26.924 3.324 -15.749 1.00 52.44 122 THR A N 1
ATOM 995 C CA . THR A 1 122 ? 27.867 2.517 -14.974 1.00 52.44 122 THR A CA 1
ATOM 996 C C . THR A 1 122 ? 29.241 3.171 -15.050 1.00 52.44 122 THR A C 1
ATOM 998 O O . THR A 1 122 ? 29.817 3.283 -16.132 1.00 52.44 122 THR A O 1
ATOM 1001 N N . THR A 1 123 ? 29.792 3.600 -13.915 1.00 55.06 123 THR A N 1
ATOM 1002 C CA . THR A 1 123 ? 31.159 4.119 -13.859 1.00 55.06 123 THR A CA 1
ATOM 1003 C C . THR A 1 123 ? 32.118 3.009 -14.286 1.00 55.06 123 THR A C 1
ATOM 1005 O O . THR A 1 123 ? 32.289 2.017 -13.577 1.00 55.06 123 THR A O 1
ATOM 1008 N N . ILE A 1 124 ? 32.712 3.156 -15.469 1.00 55.47 124 ILE A N 1
ATOM 1009 C CA . ILE A 1 124 ? 33.644 2.190 -16.051 1.00 55.47 124 ILE A CA 1
ATOM 1010 C C . ILE A 1 124 ? 34.905 2.171 -15.180 1.00 55.47 124 ILE A C 1
ATOM 1012 O O . ILE A 1 124 ? 35.701 3.109 -15.214 1.00 55.47 124 ILE A O 1
ATOM 1016 N N . SER A 1 125 ? 35.100 1.123 -14.377 1.00 55.00 125 SER A N 1
ATOM 1017 C CA . SER A 1 125 ? 36.390 0.879 -13.731 1.00 55.00 125 SER A CA 1
ATOM 1018 C C . SER A 1 125 ? 37.259 0.073 -14.689 1.00 55.00 125 SER A C 1
ATOM 1020 O O . SER A 1 125 ? 37.086 -1.140 -14.817 1.00 55.00 125 SER A O 1
ATOM 1022 N N . THR A 1 126 ? 38.189 0.732 -15.372 1.00 55.47 126 THR A N 1
ATOM 1023 C CA . THR A 1 126 ? 39.194 0.056 -16.195 1.00 55.47 126 THR A CA 1
ATOM 1024 C C . THR A 1 126 ? 40.007 -0.888 -15.310 1.00 55.47 126 THR A C 1
ATOM 1026 O O . THR A 1 126 ? 40.738 -0.454 -14.419 1.00 55.47 126 THR A O 1
ATOM 1029 N N . SER A 1 127 ? 39.859 -2.195 -15.525 1.00 55.47 127 SER A N 1
ATOM 1030 C CA . SER A 1 127 ? 40.652 -3.213 -14.836 1.00 55.47 127 SER A CA 1
ATOM 1031 C C . SER A 1 127 ? 41.788 -3.668 -15.751 1.00 55.47 127 SER A C 1
ATOM 1033 O O . SER A 1 127 ? 41.555 -3.960 -16.921 1.00 55.47 127 SER A O 1
ATOM 1035 N N . LEU A 1 128 ? 43.017 -3.753 -15.229 1.00 57.22 128 LEU A N 1
ATOM 1036 C CA . LEU A 1 128 ? 44.185 -4.174 -16.022 1.00 57.22 128 LEU A CA 1
ATOM 1037 C C . LEU A 1 128 ? 44.054 -5.604 -16.580 1.00 57.22 128 LEU A C 1
ATOM 1039 O O . LEU A 1 128 ? 44.686 -5.932 -17.576 1.00 57.22 128 LEU A O 1
ATOM 1043 N N . ASN A 1 129 ? 43.251 -6.449 -15.925 1.00 57.66 129 ASN A N 1
ATOM 1044 C CA . ASN A 1 129 ? 43.112 -7.868 -16.259 1.00 57.66 129 ASN A CA 1
ATOM 1045 C C . ASN A 1 129 ? 41.951 -8.156 -17.223 1.00 57.66 129 ASN A C 1
ATOM 1047 O O . ASN A 1 129 ? 41.936 -9.215 -17.841 1.00 57.66 129 ASN A O 1
ATOM 1051 N N . TYR A 1 130 ? 40.990 -7.238 -17.349 1.00 59.50 130 TYR A N 1
ATOM 1052 C CA . TYR A 1 130 ? 39.855 -7.363 -18.262 1.00 59.50 130 TYR A CA 1
ATOM 1053 C C . TYR A 1 130 ? 39.688 -6.046 -19.028 1.00 59.50 130 TYR A C 1
ATOM 1055 O O . TYR A 1 130 ? 38.947 -5.169 -18.575 1.00 59.50 130 TYR A O 1
ATOM 1063 N N . PRO A 1 131 ? 40.386 -5.883 -20.166 1.00 59.53 131 PRO A N 1
ATOM 1064 C CA . PRO A 1 131 ? 40.379 -4.640 -20.938 1.00 59.53 131 PRO A CA 1
ATOM 1065 C C . PRO A 1 131 ? 39.003 -4.300 -21.535 1.00 59.53 131 PRO A C 1
ATOM 1067 O O . PRO A 1 131 ? 38.738 -3.134 -21.811 1.00 59.53 131 PRO A O 1
ATOM 1070 N N . THR A 1 132 ? 38.108 -5.283 -21.673 1.00 59.81 132 THR A N 1
ATOM 1071 C CA . THR A 1 132 ? 36.712 -5.108 -22.115 1.00 59.81 132 THR A CA 1
ATOM 1072 C C . THR A 1 132 ? 35.694 -5.043 -20.970 1.00 59.81 132 THR A C 1
ATOM 1074 O O . THR A 1 132 ? 34.498 -4.877 -21.218 1.00 59.81 132 THR A O 1
ATOM 1077 N N . ALA A 1 133 ? 36.120 -5.127 -19.703 1.00 56.41 133 ALA A N 1
ATOM 1078 C CA . ALA A 1 133 ? 35.193 -5.010 -18.580 1.00 56.41 133 ALA A CA 1
ATOM 1079 C C . ALA A 1 133 ? 34.617 -3.588 -18.498 1.00 56.41 133 ALA A C 1
ATOM 1081 O O . ALA A 1 133 ? 35.332 -2.625 -18.224 1.00 56.41 133 ALA A O 1
ATOM 1082 N N . GLY A 1 134 ? 33.304 -3.473 -18.708 1.00 56.88 134 GLY A N 1
ATOM 1083 C CA . GLY A 1 134 ? 32.568 -2.212 -18.601 1.00 56.88 134 GLY A CA 1
ATOM 1084 C C . GLY A 1 134 ? 32.221 -1.537 -19.930 1.00 56.88 134 GLY A C 1
ATOM 1085 O O . GLY A 1 134 ? 31.677 -0.435 -19.899 1.00 56.88 134 GLY A O 1
ATOM 1086 N N . ILE A 1 135 ? 32.471 -2.166 -21.086 1.00 62.34 135 ILE A N 1
ATOM 1087 C CA . ILE A 1 135 ? 31.904 -1.689 -22.357 1.00 62.34 135 ILE A CA 1
ATOM 1088 C C . ILE A 1 135 ? 30.400 -1.999 -22.361 1.00 62.34 135 ILE A C 1
ATOM 1090 O O . ILE A 1 135 ? 29.990 -3.155 -22.348 1.00 62.34 135 ILE A O 1
ATOM 1094 N N . VAL A 1 136 ? 29.571 -0.952 -22.344 1.00 60.97 136 VAL A N 1
ATOM 1095 C CA . VAL A 1 136 ? 28.100 -1.072 -22.285 1.00 60.97 136 VAL A CA 1
ATOM 1096 C C . VAL A 1 136 ? 27.500 -1.358 -23.668 1.00 60.97 136 VAL A C 1
ATOM 1098 O O . VAL A 1 136 ? 26.456 -2.000 -23.770 1.00 60.97 136 VAL A O 1
ATOM 1101 N N . ASN A 1 137 ? 28.167 -0.912 -24.739 1.00 70.56 137 ASN A N 1
ATOM 1102 C CA . ASN A 1 137 ? 27.746 -1.158 -26.114 1.00 70.56 137 ASN A CA 1
ATOM 1103 C C . ASN A 1 137 ? 28.337 -2.474 -26.643 1.00 70.56 137 ASN A C 1
ATOM 1105 O O . ASN A 1 137 ? 29.547 -2.605 -26.828 1.00 70.56 137 ASN A O 1
ATOM 1109 N N . ILE A 1 138 ? 27.461 -3.441 -26.909 1.00 73.44 138 ILE A N 1
ATOM 1110 C CA . ILE A 1 138 ? 27.839 -4.776 -27.381 1.00 73.44 138 ILE A CA 1
ATOM 1111 C C . ILE A 1 138 ? 28.556 -4.702 -28.737 1.00 73.44 138 ILE A C 1
ATOM 1113 O O . ILE A 1 138 ? 29.509 -5.446 -28.951 1.00 73.44 138 ILE A O 1
ATOM 1117 N N . GLU A 1 139 ? 28.154 -3.793 -29.629 1.00 77.69 139 GLU A N 1
ATOM 1118 C CA . GLU A 1 139 ? 28.757 -3.668 -30.965 1.00 77.69 139 GLU A CA 1
ATOM 1119 C C . GLU A 1 139 ? 30.229 -3.239 -30.878 1.00 77.69 139 GLU A C 1
ATOM 1121 O O . GLU A 1 139 ? 31.103 -3.867 -31.479 1.00 77.69 139 GLU A O 1
ATOM 1126 N N . ASP A 1 140 ? 30.517 -2.239 -30.043 1.00 75.62 140 ASP A N 1
ATOM 1127 C CA . ASP A 1 140 ? 31.879 -1.748 -29.811 1.00 75.62 140 ASP A CA 1
ATOM 1128 C C . ASP A 1 140 ? 32.743 -2.787 -29.074 1.00 75.62 140 ASP A C 1
ATOM 1130 O O . ASP A 1 140 ? 33.944 -2.902 -29.330 1.00 75.62 140 ASP A O 1
ATOM 1134 N N . SER A 1 141 ? 32.138 -3.582 -28.180 1.00 77.56 141 SER A N 1
ATOM 1135 C CA . SER A 1 141 ? 32.834 -4.671 -27.480 1.00 77.56 141 SER A CA 1
ATOM 1136 C C . SER A 1 141 ? 33.270 -5.769 -28.447 1.00 77.56 141 SER A C 1
ATOM 1138 O O . SER A 1 141 ? 34.416 -6.211 -28.398 1.00 77.56 141 SER A O 1
ATOM 1140 N N . VAL A 1 142 ? 32.383 -6.178 -29.359 1.00 79.62 142 VAL A N 1
ATOM 1141 C CA . VAL A 1 142 ? 32.676 -7.224 -30.349 1.00 79.62 142 VAL A CA 1
ATOM 1142 C C . VAL A 1 142 ? 33.783 -6.779 -31.305 1.00 79.62 142 VAL A C 1
ATOM 1144 O O . VAL A 1 142 ? 34.682 -7.565 -31.605 1.00 79.62 142 VAL A O 1
ATOM 1147 N N . LEU A 1 143 ? 33.763 -5.519 -31.750 1.00 84.38 143 LEU A N 1
ATOM 1148 C CA . LEU A 1 143 ? 34.814 -4.977 -32.616 1.00 84.38 143 LEU A CA 1
ATOM 1149 C C . LEU A 1 143 ? 36.181 -4.953 -31.922 1.00 84.38 143 LEU A C 1
ATOM 1151 O O . LEU A 1 143 ? 37.172 -5.381 -32.514 1.00 84.38 143 LEU A O 1
ATOM 1155 N N . ASN A 1 144 ? 36.240 -4.503 -30.667 1.00 81.81 144 ASN A N 1
ATOM 1156 C CA . ASN A 1 144 ? 37.491 -4.473 -29.907 1.00 81.81 144 ASN A CA 1
ATOM 1157 C C . ASN A 1 144 ? 38.044 -5.875 -29.624 1.00 81.81 144 ASN A C 1
ATOM 1159 O O . ASN A 1 144 ? 39.248 -6.095 -29.757 1.00 81.81 144 ASN A O 1
ATOM 1163 N N . GLU A 1 145 ? 37.190 -6.838 -29.265 1.00 81.25 145 GLU A N 1
ATOM 1164 C CA . GLU A 1 145 ? 37.626 -8.225 -29.065 1.00 81.25 145 GLU A CA 1
ATOM 1165 C C . GLU A 1 145 ? 38.166 -8.843 -30.352 1.00 81.25 145 GLU A C 1
ATOM 1167 O O . GLU A 1 145 ? 39.181 -9.541 -30.322 1.00 81.25 145 GLU A O 1
ATOM 1172 N N . TRP A 1 146 ? 37.522 -8.562 -31.486 1.00 84.38 146 TRP A N 1
ATOM 1173 C CA . TRP A 1 146 ? 37.963 -9.058 -32.783 1.00 84.38 146 TRP A CA 1
ATOM 1174 C C . TRP A 1 146 ? 39.335 -8.497 -33.183 1.00 84.38 146 TRP A C 1
ATOM 1176 O O . TRP A 1 146 ? 40.211 -9.265 -33.582 1.00 84.38 146 TRP A O 1
ATOM 1186 N N . LEU A 1 147 ? 39.561 -7.192 -33.002 1.00 86.69 147 LEU A N 1
ATOM 1187 C CA . LEU A 1 147 ? 40.864 -6.564 -33.258 1.00 86.69 147 LEU A CA 1
ATOM 1188 C C . LEU A 1 147 ? 41.965 -7.157 -32.370 1.00 86.69 147 LEU A C 1
ATOM 1190 O O . LEU A 1 147 ? 43.022 -7.537 -32.864 1.00 86.69 147 LEU A O 1
ATOM 1194 N N . MET A 1 148 ? 41.689 -7.337 -31.077 1.00 85.12 148 MET A N 1
ATOM 1195 C CA . MET A 1 148 ? 42.642 -7.951 -30.150 1.00 85.12 148 MET A CA 1
ATOM 1196 C C . MET A 1 148 ? 42.984 -9.399 -30.540 1.00 85.12 148 MET A C 1
ATOM 1198 O O . MET A 1 148 ? 44.133 -9.824 -30.419 1.00 85.12 148 MET A O 1
ATOM 1202 N N . GLN A 1 149 ? 42.010 -10.176 -31.028 1.00 86.19 149 GLN A N 1
ATOM 1203 C CA . GLN A 1 149 ? 42.270 -11.526 -31.537 1.00 86.19 149 GLN A CA 1
ATOM 1204 C C . GLN A 1 149 ? 43.169 -11.510 -32.775 1.00 86.19 149 GLN A C 1
ATOM 1206 O O . GLN A 1 149 ? 44.012 -12.399 -32.918 1.00 86.19 149 GLN A O 1
ATOM 1211 N N . GLN A 1 150 ? 43.005 -10.520 -33.651 1.00 90.56 150 GLN A N 1
ATOM 1212 C CA . GLN A 1 150 ? 43.847 -10.365 -34.830 1.00 90.56 150 GLN A CA 1
ATOM 1213 C C . GLN A 1 150 ? 45.297 -10.038 -34.441 1.00 90.56 150 GLN A C 1
ATOM 1215 O O . GLN A 1 150 ? 46.214 -10.701 -34.929 1.00 90.56 150 GLN A O 1
ATOM 1220 N N . ASP A 1 151 ? 45.503 -9.125 -33.490 1.00 90.25 151 ASP A N 1
ATOM 1221 C CA . ASP A 1 151 ? 46.838 -8.768 -32.992 1.00 90.25 151 ASP A CA 1
ATOM 1222 C C . ASP A 1 151 ? 47.571 -9.987 -32.400 1.00 90.25 151 ASP A C 1
ATOM 1224 O O . ASP A 1 151 ? 48.732 -10.250 -32.722 1.00 90.25 151 ASP A O 1
ATOM 1228 N N . ILE A 1 152 ? 46.876 -10.804 -31.597 1.00 89.31 152 ILE A N 1
ATOM 1229 C CA . ILE A 1 152 ? 47.440 -12.041 -31.025 1.00 89.31 152 ILE A CA 1
ATOM 1230 C C . ILE A 1 152 ? 47.793 -13.053 -32.128 1.00 89.31 152 ILE A C 1
ATOM 1232 O O . ILE A 1 152 ? 48.804 -13.759 -32.042 1.00 89.31 152 ILE A O 1
ATOM 1236 N N . GLN A 1 153 ? 46.977 -13.162 -33.180 1.00 88.62 153 GLN A N 1
ATOM 1237 C CA . GLN A 1 153 ? 47.272 -14.054 -34.306 1.00 88.62 153 GLN A CA 1
ATOM 1238 C C . GLN A 1 153 ? 48.527 -13.615 -35.066 1.00 88.62 153 GLN A C 1
ATOM 1240 O O . GLN A 1 153 ? 49.364 -14.454 -35.406 1.00 88.62 153 GLN A O 1
ATOM 1245 N N . GLU A 1 154 ? 48.700 -12.317 -35.295 1.00 91.94 154 GLU A N 1
ATOM 1246 C CA . GLU A 1 154 ? 49.894 -11.786 -35.953 1.00 91.94 154 GLU A CA 1
ATOM 1247 C C . GLU A 1 154 ? 51.149 -11.957 -35.081 1.00 91.94 154 GLU A C 1
ATOM 1249 O O . GLU A 1 154 ? 52.190 -12.418 -35.564 1.00 91.94 154 GLU A O 1
ATOM 1254 N N . GLU A 1 155 ? 51.054 -11.698 -33.775 1.00 90.56 155 GLU A N 1
ATOM 1255 C CA . GLU A 1 155 ? 52.160 -11.916 -32.834 1.00 90.56 155 GLU A CA 1
ATOM 1256 C C . GLU A 1 155 ? 52.560 -13.401 -32.762 1.00 90.56 155 GLU A C 1
ATOM 1258 O O . GLU A 1 155 ? 53.737 -13.763 -32.830 1.00 90.56 155 GLU A O 1
ATOM 1263 N N . THR A 1 156 ? 51.589 -14.312 -32.698 1.00 88.19 156 THR A N 1
ATOM 1264 C CA . THR A 1 156 ? 51.886 -15.752 -32.665 1.00 88.19 156 THR A CA 1
ATOM 1265 C C . THR A 1 156 ? 52.492 -16.249 -33.976 1.00 88.19 156 THR A C 1
ATOM 1267 O O . THR A 1 156 ? 53.443 -17.036 -33.943 1.00 88.19 156 THR A O 1
ATOM 1270 N N . LEU A 1 157 ? 52.012 -15.773 -35.129 1.00 91.38 157 LEU A N 1
ATOM 1271 C CA . LEU A 1 157 ? 52.588 -16.107 -36.433 1.00 91.38 157 LEU A CA 1
ATOM 1272 C C . LEU A 1 157 ? 54.029 -15.612 -36.562 1.00 91.38 157 LEU A C 1
ATOM 1274 O O . LEU A 1 157 ? 54.902 -16.374 -36.982 1.00 91.38 157 LEU A O 1
ATOM 1278 N N . THR A 1 158 ? 54.304 -14.371 -36.164 1.00 91.31 158 THR A N 1
ATOM 1279 C CA . THR A 1 158 ? 55.662 -13.808 -36.197 1.00 91.31 158 THR A CA 1
ATOM 1280 C C . THR A 1 158 ? 56.609 -14.561 -35.261 1.00 91.31 158 THR A C 1
ATOM 1282 O O . THR A 1 158 ? 57.728 -14.897 -35.663 1.00 91.31 158 THR A O 1
ATOM 1285 N N . LEU A 1 159 ? 56.157 -14.951 -34.065 1.00 90.00 159 LEU A N 1
ATOM 1286 C CA . LEU A 1 159 ? 56.922 -15.812 -33.156 1.00 90.00 159 LEU A CA 1
ATOM 1287 C C . LEU A 1 159 ? 57.189 -17.204 -33.747 1.00 90.00 159 LEU A C 1
ATOM 1289 O O . LEU A 1 159 ? 58.301 -17.721 -33.627 1.00 90.00 159 LEU A O 1
ATOM 1293 N N . MET A 1 160 ? 56.202 -17.825 -34.400 1.00 87.88 160 MET A N 1
ATOM 1294 C CA . MET A 1 160 ? 56.381 -19.129 -35.050 1.00 87.88 160 MET A CA 1
ATOM 1295 C C . MET A 1 160 ? 57.358 -19.065 -36.225 1.00 87.88 160 MET A C 1
ATOM 1297 O O . MET A 1 160 ? 58.152 -19.988 -36.401 1.00 87.88 160 MET A O 1
ATOM 1301 N N . LEU A 1 161 ? 57.317 -17.993 -37.017 1.00 86.62 161 LEU A N 1
ATOM 1302 C CA . LEU A 1 161 ? 58.256 -17.765 -38.115 1.00 86.62 161 LEU A CA 1
ATOM 1303 C C . LEU A 1 161 ? 59.678 -17.536 -37.592 1.00 86.62 161 LEU A C 1
ATOM 1305 O O . LEU A 1 161 ? 60.617 -18.125 -38.120 1.00 86.62 161 LEU A O 1
ATOM 1309 N N . THR A 1 162 ? 59.822 -16.768 -36.511 1.00 84.94 162 THR A N 1
ATOM 1310 C CA . THR A 1 162 ? 61.119 -16.509 -35.866 1.00 84.94 162 THR A CA 1
ATOM 1311 C C . THR A 1 162 ? 61.729 -17.783 -35.274 1.00 84.94 162 THR A C 1
ATOM 1313 O O . THR A 1 162 ? 62.930 -17.984 -35.373 1.00 84.94 162 THR A O 1
ATOM 1316 N N . ARG A 1 163 ? 60.919 -18.690 -34.708 1.00 79.25 163 ARG A N 1
ATOM 1317 C CA . ARG A 1 163 ? 61.390 -19.987 -34.173 1.00 79.25 163 ARG A CA 1
ATOM 1318 C C . ARG A 1 163 ? 61.758 -21.024 -35.242 1.00 79.25 163 ARG A C 1
ATOM 1320 O O . ARG A 1 163 ? 62.287 -22.074 -34.890 1.00 79.25 163 ARG A O 1
ATOM 1327 N N . ARG A 1 164 ? 61.395 -20.796 -36.508 1.00 69.94 164 ARG A N 1
ATOM 1328 C CA . ARG A 1 164 ? 61.707 -21.693 -37.637 1.00 69.94 164 ARG A CA 1
ATOM 1329 C C . ARG A 1 164 ? 63.013 -21.330 -38.352 1.00 69.94 164 ARG A C 1
ATOM 1331 O O . ARG A 1 164 ? 63.452 -22.126 -39.180 1.00 69.94 164 ARG A O 1
ATOM 1338 N N . GLN A 1 165 ? 63.585 -20.159 -38.067 1.00 54.50 165 GLN A N 1
ATOM 1339 C CA . GLN A 1 165 ? 64.960 -19.797 -38.428 1.00 54.50 165 GLN A CA 1
ATOM 1340 C C . GLN A 1 165 ? 65.933 -20.329 -37.377 1.00 54.50 165 GLN A C 1
ATOM 1342 O O . GLN A 1 165 ? 67.042 -20.731 -37.790 1.00 54.50 165 GLN A O 1
#

Secondary structure (DSSP, 8-state):
-HHHHHHHHHHHHHHHHHHHHHHHHHHHHHHHHH-HHHHEE-SSSSEEEEEEEETTEEEEEEEESS-----TTSS--PEEEEETTTTEEEEE-TTT--TT-EEEEEEE---SSTTT----------BTTBTTTT---HHHHHHHHHHHHHHHHHHHHHHHHHTT-

Radius of gyration: 29.96 Å; chains: 1; bounding box: 86×60×60 Å

Organism: Drosophila rhopaloa (NCBI:txid1041015)

Foldseek 3Di:
DVVVVVVVVVVVVVVVVVVVVVVVVVVVVVVQVVPCVPFWDDDDQQKIKGWDDDPQKTKIKIWGQDQDDDDPPDDFPFDWDAHVRQRDIDTHHPVQRDHTDMDMDMDGNDDPPVVVPPPDPDPDDCDPVCNLRRPPDPVVSVVVVVVVVVVVVVVVVVVVVVVVD

pLDDT: mean 75.67, std 14.39, range [39.34, 92.25]

Sequence (165 aa):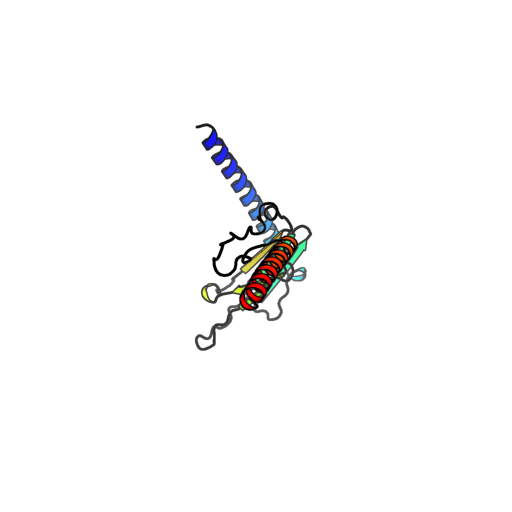
MKQTLNNTAHCRFFTEVELEIDELFNRLTYRVLKMQNTYMDSEDGKVATWSYKCKPWEMDMWGLLNVPIIFEQLELPVMLAEFKATGVEVQIPKSVLKDCVTIRSIHTDFDNISQNAKSFETTISTSLNYPTAGIVNIEDSVLNEWLMQQDIQEETLTLMLTRRQ